Protein AF-M0I8S8-F1 (afdb_monomer_lite)

pLDDT: mean 74.5, std 13.33, range [41.28, 88.5]

Secondary structure (DSSP, 8-state):
--TT--TT-EEEEEEEESTT-HHHHHHHHHHTT-EEEEEETTTEEEEEEETTTHHHHT--TTEEEEEEHHHHGGG-

Foldseek 3Di:
DPPPPPLQAKFKKKWAWPDPCLVVLCVQCVVVVWAFPDDDPRRITITTHRNNCVVVSVDDPTTPDMDGVVVVVVVD

Radius of gyration: 12.28 Å; chains: 1; bounding box: 32×27×29 Å

Sequence (76 aa):
MIEGFDSSKTVDLVFVCEDNRAEDVSRAIEELGDEVSSELPGDVVVATVTVENLPALVRPDYILSVSPDREARALA

Organism: NCBI:txid662480

Structure (mmCIF, N/CA/C/O backbone):
data_AF-M0I8S8-F1
#
_entry.id   AF-M0I8S8-F1
#
loop_
_atom_site.group_PDB
_atom_site.id
_atom_site.type_symbol
_atom_site.label_atom_id
_atom_site.label_alt_id
_atom_site.label_comp_id
_atom_site.label_asym_id
_atom_site.label_entity_id
_atom_site.label_seq_id
_atom_site.pdbx_PDB_ins_code
_atom_site.Cartn_x
_atom_site.Cartn_y
_atom_site.Cartn_z
_atom_site.occupancy
_atom_site.B_iso_or_equiv
_atom_site.auth_seq_id
_atom_site.auth_comp_id
_atom_site.auth_asym_id
_atom_site.auth_atom_id
_atom_site.pdbx_PDB_model_num
ATOM 1 N N . MET A 1 1 ? -23.414 7.708 10.250 1.00 41.41 1 MET A N 1
ATOM 2 C CA . MET A 1 1 ? -22.224 7.335 11.038 1.00 41.41 1 MET A CA 1
ATOM 3 C C . MET A 1 1 ? -21.976 5.873 10.767 1.00 41.41 1 MET A C 1
ATOM 5 O O . MET A 1 1 ? -22.884 5.088 10.994 1.00 41.41 1 MET A O 1
ATOM 9 N N . ILE A 1 2 ? -20.838 5.522 10.174 1.00 46.88 2 ILE A N 1
ATOM 10 C CA . ILE A 1 2 ? -20.472 4.117 9.986 1.00 46.88 2 ILE A CA 1
ATOM 11 C C . ILE A 1 2 ? -19.787 3.712 11.295 1.00 46.88 2 ILE A C 1
ATOM 13 O O . ILE A 1 2 ? -18.598 3.955 11.480 1.00 46.88 2 ILE A O 1
ATOM 17 N N . GLU A 1 3 ? -20.574 3.234 12.258 1.00 44.84 3 GLU A N 1
ATOM 18 C CA .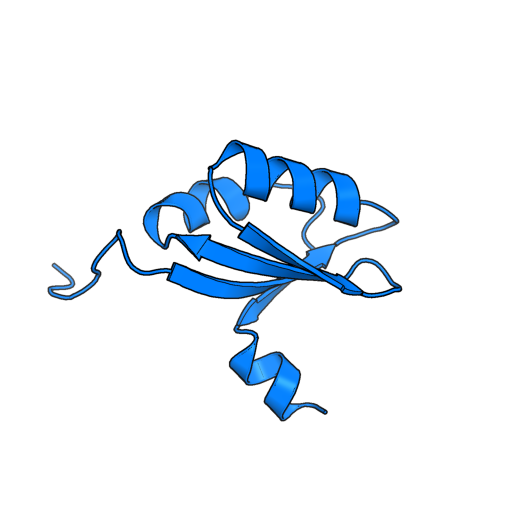 GLU A 1 3 ? -20.059 2.634 13.491 1.00 44.84 3 GLU A CA 1
ATOM 19 C C . GLU A 1 3 ? -19.313 1.349 13.102 1.00 44.84 3 GLU A C 1
ATOM 21 O O . GLU A 1 3 ? -19.929 0.400 12.622 1.00 44.84 3 GLU A O 1
ATOM 26 N N . GLY A 1 4 ? -17.982 1.341 13.230 1.00 50.41 4 GLY A N 1
ATOM 27 C CA . GLY A 1 4 ? -17.165 0.141 13.000 1.00 50.41 4 GLY A CA 1
ATOM 28 C C . GLY A 1 4 ? -15.946 0.297 12.088 1.00 50.41 4 GLY A C 1
ATOM 29 O O . GLY A 1 4 ? -15.245 -0.690 11.864 1.00 50.41 4 GLY A O 1
ATOM 30 N N . PHE A 1 5 ? -15.653 1.497 11.575 1.00 54.22 5 PHE A N 1
ATOM 31 C CA . PHE A 1 5 ? -14.346 1.766 10.969 1.00 54.22 5 PHE A CA 1
ATOM 32 C C . PHE A 1 5 ? -13.334 2.057 12.086 1.00 54.22 5 PHE A C 1
ATOM 34 O O . PHE A 1 5 ? -13.126 3.205 12.470 1.00 54.22 5 PHE A O 1
ATOM 41 N N . ASP A 1 6 ? -12.749 0.999 12.652 1.00 61.16 6 ASP A N 1
ATOM 42 C CA . ASP A 1 6 ? -11.500 1.116 13.410 1.00 61.16 6 ASP A CA 1
ATOM 43 C C . ASP A 1 6 ? -10.437 1.637 12.444 1.00 61.16 6 ASP A C 1
ATOM 45 O O . ASP A 1 6 ? -9.889 0.887 11.637 1.00 61.16 6 ASP A O 1
ATOM 49 N N . SER A 1 7 ? -10.182 2.940 12.496 1.00 63.41 7 SER A N 1
ATOM 50 C CA . SER A 1 7 ? -9.201 3.618 11.650 1.00 63.41 7 SER A CA 1
ATOM 51 C C . SER A 1 7 ? -7.776 3.104 11.877 1.00 63.41 7 SER A C 1
ATOM 53 O O . SER A 1 7 ? -6.960 3.194 10.971 1.00 63.41 7 SER A O 1
ATOM 55 N N . SER A 1 8 ? -7.526 2.474 13.031 1.00 71.69 8 SER A N 1
ATOM 56 C CA . SER A 1 8 ? -6.269 1.809 13.392 1.00 71.69 8 SER A CA 1
ATOM 57 C C . SER A 1 8 ? -6.130 0.378 12.855 1.00 71.69 8 SER A C 1
ATOM 59 O O . SER A 1 8 ? -5.164 -0.306 13.187 1.00 71.69 8 SER A O 1
ATOM 61 N N . LYS A 1 9 ? -7.098 -0.131 12.080 1.00 82.25 9 LYS A N 1
ATOM 62 C CA . LYS A 1 9 ? -6.934 -1.422 11.401 1.00 82.25 9 LYS A CA 1
ATOM 63 C C . LYS A 1 9 ? -5.983 -1.275 10.228 1.00 82.25 9 LYS A C 1
ATOM 65 O O . LYS A 1 9 ? -6.062 -0.308 9.477 1.00 82.25 9 LYS A O 1
ATOM 70 N N . THR A 1 10 ? -5.149 -2.285 10.044 1.00 84.38 10 THR A N 1
ATOM 71 C CA . THR A 1 10 ? -4.344 -2.460 8.843 1.00 84.38 10 THR A CA 1
ATOM 72 C C . THR A 1 10 ? -5.052 -3.381 7.854 1.00 84.38 10 THR A C 1
ATOM 74 O O . THR A 1 10 ? -5.827 -4.262 8.241 1.00 84.38 10 THR A O 1
ATOM 77 N N . VAL A 1 11 ? -4.821 -3.147 6.567 1.00 84.56 11 VAL A N 1
ATOM 78 C CA . VAL A 1 11 ? -5.332 -3.950 5.456 1.00 84.56 11 VAL A CA 1
ATOM 79 C C . VAL A 1 11 ? -4.209 -4.236 4.469 1.00 84.56 11 VAL A C 1
ATOM 81 O O . VAL A 1 11 ? -3.451 -3.340 4.109 1.00 84.56 11 VAL A O 1
ATOM 84 N N . ASP A 1 12 ? -4.119 -5.481 4.016 1.00 86.06 12 ASP A N 1
ATOM 85 C CA . ASP A 1 12 ? -3.199 -5.874 2.953 1.00 86.06 12 ASP A CA 1
ATOM 86 C C . ASP A 1 12 ? -3.747 -5.422 1.596 1.00 86.06 12 ASP A C 1
ATOM 88 O O . ASP A 1 12 ? -4.817 -5.862 1.148 1.00 86.06 12 ASP A O 1
ATOM 92 N N . LEU A 1 13 ? -3.010 -4.536 0.937 1.00 85.06 13 LEU A N 1
ATOM 93 C CA . LEU A 1 13 ? -3.345 -3.974 -0.360 1.00 85.06 13 LEU A CA 1
ATOM 94 C C . LEU A 1 13 ? -2.253 -4.256 -1.380 1.00 85.06 13 LEU A C 1
ATOM 96 O O . LEU A 1 13 ? -1.063 -4.317 -1.077 1.00 85.06 13 LEU A O 1
ATOM 100 N N . VAL A 1 14 ? -2.700 -4.383 -2.619 1.00 85.56 14 VAL A N 1
ATOM 101 C CA . VAL A 1 14 ? -1.876 -4.527 -3.806 1.00 85.56 14 VAL A CA 1
ATOM 102 C C . VAL A 1 14 ? -2.053 -3.272 -4.638 1.00 85.56 14 VAL A C 1
ATOM 104 O O . VAL A 1 14 ? -3.156 -2.959 -5.094 1.00 85.56 14 VAL A O 1
ATOM 107 N N . PHE A 1 15 ? -0.952 -2.561 -4.820 1.00 84.81 15 PHE A N 1
ATOM 108 C CA . PHE A 1 15 ? -0.839 -1.358 -5.618 1.00 84.81 15 PHE A CA 1
ATOM 109 C C . PHE A 1 15 ? -0.214 -1.722 -6.957 1.00 84.81 15 PHE A C 1
ATOM 111 O O . PHE A 1 15 ? 0.911 -2.211 -7.016 1.00 84.81 15 PHE A O 1
ATOM 118 N N . VAL A 1 16 ? -0.950 -1.484 -8.035 1.00 85.06 16 VAL A N 1
ATOM 119 C CA . VAL A 1 16 ? -0.428 -1.568 -9.398 1.00 85.06 16 VAL A CA 1
ATOM 120 C C . VAL A 1 16 ? -0.017 -0.163 -9.804 1.00 85.06 16 VAL A C 1
ATOM 122 O O . VAL A 1 16 ? -0.856 0.738 -9.853 1.00 85.06 16 VAL A O 1
ATOM 125 N N . CYS A 1 17 ? 1.267 0.022 -10.065 1.00 83.50 17 CYS A N 1
ATOM 126 C CA . CYS A 1 17 ? 1.879 1.296 -10.405 1.00 83.50 17 CYS A CA 1
ATOM 127 C C . CYS A 1 17 ? 2.123 1.380 -11.919 1.00 83.50 17 CYS A C 1
ATOM 129 O O . CYS A 1 17 ? 2.158 0.366 -12.615 1.00 83.50 17 CYS A O 1
ATOM 131 N N . GLU A 1 18 ? 2.270 2.594 -12.440 1.00 77.75 18 GLU A N 1
ATOM 132 C CA . GLU A 1 18 ? 2.689 2.829 -13.826 1.00 77.75 18 GLU A CA 1
ATOM 133 C C . GLU A 1 18 ? 4.226 2.926 -13.919 1.00 77.75 18 GLU A C 1
ATOM 135 O O . GLU A 1 18 ? 4.847 3.519 -13.043 1.00 77.75 18 GLU A O 1
ATOM 140 N N . ASP A 1 19 ? 4.832 2.356 -14.967 1.00 71.44 19 ASP A N 1
ATOM 141 C CA . ASP A 1 19 ? 6.229 2.548 -15.408 1.00 71.44 19 ASP A CA 1
ATOM 142 C C . ASP A 1 19 ? 7.297 2.815 -14.310 1.00 71.44 19 ASP A C 1
ATOM 144 O O . ASP A 1 19 ? 7.773 3.938 -14.132 1.00 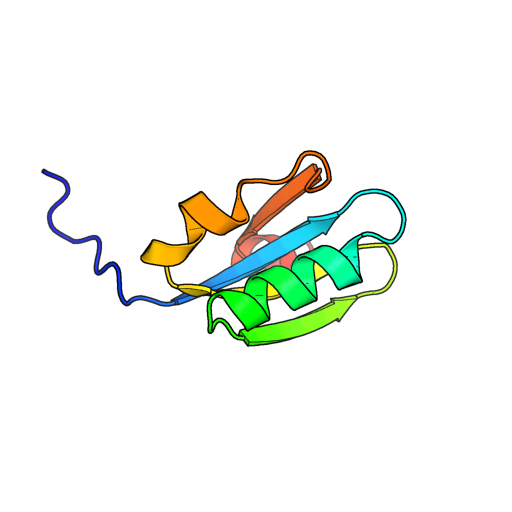71.44 19 ASP A O 1
ATOM 148 N N . ASN A 1 20 ? 7.776 1.763 -13.637 1.00 70.19 20 ASN A N 1
ATOM 149 C CA . ASN A 1 20 ? 8.849 1.786 -12.619 1.00 70.19 20 ASN A CA 1
ATOM 150 C C . ASN A 1 20 ? 8.588 2.700 -11.399 1.00 70.19 20 ASN A C 1
ATOM 152 O O . ASN A 1 20 ? 9.532 3.138 -10.739 1.00 70.19 20 ASN A O 1
ATOM 156 N N . ARG A 1 21 ? 7.323 2.988 -11.067 1.00 77.25 21 ARG A N 1
ATOM 157 C CA . ARG A 1 21 ? 6.932 3.815 -9.904 1.00 77.25 21 ARG A CA 1
ATOM 158 C C . ARG A 1 21 ? 6.662 3.025 -8.627 1.00 77.25 21 ARG A C 1
ATOM 160 O O . ARG A 1 21 ? 6.286 3.629 -7.623 1.00 77.25 21 ARG A O 1
ATOM 167 N N . ALA A 1 22 ? 6.882 1.711 -8.639 1.00 81.50 22 ALA A N 1
ATOM 168 C CA . ALA A 1 22 ? 6.797 0.883 -7.438 1.00 81.50 22 ALA A CA 1
ATOM 169 C C . ALA A 1 22 ? 7.633 1.451 -6.275 1.00 81.50 22 ALA A C 1
ATOM 171 O O . ALA A 1 22 ? 7.117 1.573 -5.172 1.00 81.50 22 ALA A O 1
ATOM 172 N N . GLU A 1 23 ? 8.862 1.914 -6.533 1.00 82.25 23 GLU A N 1
ATOM 173 C CA . GLU A 1 23 ? 9.752 2.467 -5.498 1.00 82.25 23 GLU A CA 1
ATOM 174 C C . GLU A 1 23 ? 9.197 3.757 -4.857 1.00 82.25 23 GLU A C 1
ATOM 176 O O . GLU A 1 23 ? 9.277 3.937 -3.641 1.00 82.25 23 GLU A O 1
ATOM 181 N N . ASP A 1 24 ? 8.579 4.646 -5.648 1.00 83.44 24 ASP A N 1
ATOM 182 C CA . ASP A 1 24 ? 7.933 5.865 -5.135 1.00 83.44 24 ASP A CA 1
ATOM 183 C C . ASP A 1 24 ? 6.734 5.524 -4.231 1.00 83.44 24 ASP A C 1
ATOM 185 O O . ASP A 1 24 ? 6.510 6.187 -3.216 1.00 83.44 24 ASP A O 1
ATOM 189 N N . VAL A 1 25 ? 5.967 4.488 -4.591 1.00 81.81 25 VAL A N 1
ATOM 190 C CA . VAL A 1 25 ? 4.827 4.006 -3.799 1.00 81.81 25 VAL A CA 1
ATOM 191 C C . VAL A 1 25 ? 5.305 3.320 -2.522 1.00 81.81 25 VAL A C 1
ATOM 193 O O . VAL A 1 25 ? 4.812 3.662 -1.449 1.00 81.81 25 VAL A O 1
ATOM 196 N N . SER A 1 26 ? 6.299 2.434 -2.612 1.00 84.81 26 SER A N 1
ATOM 197 C CA . SER A 1 26 ? 6.936 1.793 -1.458 1.00 84.81 26 SER A CA 1
ATOM 198 C C . SER A 1 26 ? 7.426 2.839 -0.455 1.00 84.81 26 SER A C 1
ATOM 200 O O . SER A 1 26 ? 7.063 2.785 0.719 1.00 84.81 26 SER A O 1
ATOM 202 N N . ARG A 1 27 ? 8.140 3.874 -0.923 1.00 85.56 27 ARG A N 1
ATOM 203 C CA . ARG A 1 27 ? 8.627 4.947 -0.048 1.00 85.56 27 ARG A CA 1
ATOM 204 C C . ARG A 1 27 ? 7.488 5.742 0.589 1.00 85.56 27 ARG A C 1
ATOM 206 O O . ARG A 1 27 ? 7.562 6.056 1.771 1.00 85.56 27 ARG A O 1
ATOM 213 N N . ALA A 1 28 ? 6.428 6.053 -0.158 1.00 84.25 28 ALA A N 1
ATOM 214 C CA . ALA A 1 28 ? 5.272 6.768 0.386 1.00 84.25 28 ALA A CA 1
ATOM 215 C C . ALA A 1 28 ? 4.561 5.973 1.497 1.00 84.25 28 ALA A C 1
ATOM 217 O O . ALA A 1 28 ? 4.124 6.561 2.484 1.00 84.25 28 ALA A O 1
ATOM 218 N N . ILE A 1 29 ? 4.471 4.649 1.351 1.00 86.31 29 ILE A N 1
ATOM 219 C CA . ILE A 1 29 ? 3.916 3.738 2.363 1.00 86.31 29 ILE A CA 1
ATOM 220 C C . ILE A 1 29 ? 4.781 3.772 3.629 1.00 86.31 29 ILE A C 1
ATOM 222 O O . ILE A 1 29 ? 4.262 3.994 4.722 1.00 86.31 29 ILE A O 1
ATOM 226 N N . GLU A 1 30 ? 6.101 3.652 3.484 1.00 86.12 30 GLU A N 1
ATOM 227 C CA . GLU A 1 30 ? 7.030 3.731 4.617 1.00 86.12 30 GLU A CA 1
ATOM 228 C C . GLU A 1 30 ? 7.000 5.108 5.309 1.00 86.12 30 GLU A C 1
ATOM 230 O O . GLU A 1 30 ? 7.032 5.187 6.538 1.00 86.12 30 GLU A O 1
ATOM 235 N N . GLU A 1 31 ? 6.890 6.206 4.550 1.00 86.75 31 GLU A N 1
ATOM 236 C CA . GLU A 1 31 ? 6.788 7.573 5.092 1.00 86.75 31 GLU A CA 1
ATOM 237 C C . GLU A 1 31 ? 5.507 7.791 5.914 1.00 86.75 31 GLU A C 1
ATOM 239 O O . GLU A 1 31 ? 5.497 8.601 6.845 1.00 86.75 31 GLU A O 1
ATOM 244 N N . LEU A 1 32 ? 4.439 7.050 5.610 1.00 84.62 32 LEU A N 1
ATOM 245 C CA . LEU A 1 32 ? 3.186 7.050 6.372 1.00 84.62 32 LEU A CA 1
ATOM 246 C C . LEU A 1 32 ? 3.232 6.136 7.607 1.00 84.62 32 LEU A C 1
ATOM 248 O O . LEU A 1 32 ? 2.295 6.141 8.409 1.00 84.62 32 LEU A O 1
ATOM 252 N N . GLY A 1 33 ? 4.332 5.401 7.796 1.00 84.50 33 GLY A N 1
ATOM 253 C CA . GLY A 1 33 ? 4.516 4.450 8.891 1.00 84.50 33 GLY A CA 1
ATOM 254 C C . GLY A 1 33 ? 3.861 3.090 8.647 1.00 84.50 33 GLY A C 1
ATOM 255 O O . GLY A 1 33 ? 3.670 2.339 9.603 1.00 84.50 33 GLY A O 1
ATOM 256 N N . ASP A 1 34 ? 3.512 2.788 7.397 1.00 88.50 34 ASP A N 1
ATOM 257 C CA . ASP A 1 34 ? 2.968 1.503 6.967 1.00 88.50 34 ASP A CA 1
ATOM 258 C C . ASP A 1 34 ? 4.081 0.554 6.484 1.00 88.50 34 ASP A C 1
ATOM 260 O O . ASP A 1 34 ? 5.238 0.948 6.328 1.00 88.50 34 ASP A O 1
ATOM 264 N N . GLU A 1 35 ? 3.751 -0.724 6.278 1.00 86.88 35 GLU A N 1
ATOM 265 C CA . GLU A 1 35 ? 4.741 -1.769 5.989 1.00 86.88 35 GLU A CA 1
ATOM 266 C C . GLU A 1 35 ? 4.622 -2.283 4.552 1.00 86.88 35 GLU A C 1
ATOM 268 O O . GLU A 1 35 ? 3.574 -2.780 4.138 1.00 86.88 35 GLU A O 1
ATOM 273 N N . VAL A 1 36 ? 5.718 -2.234 3.793 1.00 86.50 36 VAL A N 1
ATOM 274 C CA . VAL A 1 36 ? 5.808 -2.876 2.475 1.00 86.50 36 VAL A CA 1
ATOM 275 C C . VAL A 1 36 ? 6.197 -4.342 2.664 1.00 86.50 36 VAL A C 1
ATOM 277 O O . VAL A 1 36 ? 7.287 -4.657 3.135 1.00 86.50 36 VAL A O 1
ATOM 280 N N . SER A 1 37 ? 5.301 -5.257 2.293 1.00 83.75 37 SER A N 1
ATOM 281 C CA . SER A 1 37 ? 5.519 -6.704 2.418 1.00 83.75 37 SER A CA 1
ATOM 282 C C . SER A 1 37 ? 6.310 -7.284 1.247 1.00 83.75 37 SER A C 1
ATOM 284 O O . SER A 1 37 ? 7.112 -8.205 1.421 1.00 83.75 37 SER A O 1
ATOM 286 N N . SER A 1 38 ? 6.052 -6.810 0.026 1.00 80.44 38 SER A N 1
ATOM 287 C CA . SER A 1 38 ? 6.725 -7.330 -1.163 1.00 80.44 38 SER A CA 1
ATOM 288 C C . SER A 1 38 ? 6.630 -6.398 -2.357 1.00 80.44 38 SER A C 1
ATOM 290 O O . SER A 1 38 ? 5.589 -5.801 -2.612 1.00 80.44 38 SER A O 1
ATOM 292 N N . GLU A 1 39 ? 7.695 -6.376 -3.148 1.00 76.19 39 GLU A N 1
ATOM 293 C CA . GLU A 1 39 ? 7.749 -5.704 -4.442 1.00 76.19 39 GLU A CA 1
ATOM 294 C C . GLU A 1 39 ? 7.847 -6.781 -5.524 1.00 76.19 39 GLU A C 1
ATOM 296 O O . GLU A 1 39 ? 8.817 -7.540 -5.604 1.00 76.19 39 GLU A O 1
ATOM 301 N N . LEU A 1 40 ? 6.786 -6.912 -6.315 1.00 77.50 40 LEU A N 1
ATOM 302 C CA . LEU A 1 40 ? 6.684 -7.889 -7.388 1.00 77.50 40 LEU A CA 1
ATOM 303 C C . LEU A 1 40 ? 7.198 -7.284 -8.707 1.00 77.50 40 LEU A C 1
ATOM 305 O O . LEU A 1 40 ? 7.039 -6.086 -8.957 1.00 77.50 40 LEU A O 1
ATOM 309 N N . PRO A 1 41 ? 7.795 -8.104 -9.591 1.00 68.62 41 PRO A N 1
ATOM 310 C CA . PRO A 1 41 ? 8.257 -7.636 -10.891 1.00 68.62 41 PRO A CA 1
ATOM 311 C C . PRO A 1 41 ? 7.077 -7.158 -11.748 1.00 68.62 41 PRO A C 1
ATOM 313 O O . PRO A 1 41 ? 6.081 -7.868 -11.885 1.00 68.62 41 PRO A O 1
ATOM 316 N N . GLY A 1 42 ? 7.225 -5.985 -12.368 1.00 66.06 42 GLY A N 1
ATOM 317 C CA . GLY A 1 42 ? 6.187 -5.378 -13.210 1.00 66.06 42 GLY A CA 1
ATOM 318 C C . GLY A 1 42 ? 5.308 -4.359 -12.487 1.00 66.06 42 GLY A C 1
ATOM 319 O O . GLY A 1 42 ? 4.111 -4.321 -12.743 1.00 66.06 42 GLY A O 1
ATOM 320 N N . ASP A 1 43 ? 5.904 -3.548 -11.608 1.00 78.38 43 ASP A N 1
ATOM 321 C CA . ASP A 1 43 ? 5.251 -2.393 -10.979 1.00 78.38 43 ASP A CA 1
ATOM 322 C C . ASP A 1 43 ? 4.133 -2.721 -9.985 1.00 78.38 43 ASP A C 1
ATOM 324 O O . ASP A 1 43 ? 3.196 -1.949 -9.794 1.00 78.38 43 ASP A O 1
ATOM 328 N N . VAL A 1 44 ? 4.232 -3.864 -9.308 1.00 84.06 44 VAL A N 1
ATOM 329 C CA . VAL A 1 44 ? 3.245 -4.268 -8.305 1.00 84.06 44 VAL A CA 1
ATOM 330 C C . VAL A 1 44 ? 3.862 -4.229 -6.909 1.00 84.06 44 VAL A C 1
ATOM 332 O O . VAL A 1 44 ? 4.859 -4.896 -6.648 1.00 84.06 44 VAL A O 1
ATOM 335 N N . VAL A 1 45 ? 3.243 -3.481 -5.997 1.00 85.56 45 VAL A N 1
ATOM 336 C CA . VAL A 1 45 ? 3.659 -3.351 -4.594 1.00 85.56 45 VAL A CA 1
ATOM 337 C C . VAL A 1 45 ? 2.585 -3.949 -3.697 1.00 85.56 45 VAL A C 1
ATOM 339 O O . VAL A 1 45 ? 1.412 -3.601 -3.803 1.00 85.56 45 VAL A O 1
ATOM 342 N N . VAL A 1 46 ? 2.980 -4.851 -2.806 1.00 86.81 46 VAL A N 1
ATOM 343 C CA . VAL A 1 46 ? 2.117 -5.438 -1.780 1.00 86.81 46 VAL A CA 1
ATOM 344 C C . VAL A 1 46 ? 2.498 -4.831 -0.442 1.00 86.81 46 VAL A C 1
ATOM 346 O O . VAL A 1 46 ? 3.645 -4.956 -0.005 1.00 86.81 46 VAL A O 1
ATOM 349 N N . ALA A 1 47 ? 1.542 -4.188 0.215 1.00 86.38 47 ALA A N 1
ATOM 350 C CA . ALA A 1 47 ? 1.782 -3.498 1.469 1.00 86.38 47 ALA A CA 1
ATOM 351 C C . ALA A 1 47 ? 0.605 -3.587 2.433 1.00 86.38 47 ALA A C 1
ATOM 353 O O . ALA A 1 47 ? -0.563 -3.627 2.043 1.00 86.38 47 ALA A O 1
ATOM 354 N N . THR A 1 48 ? 0.951 -3.564 3.710 1.00 88.06 48 THR A N 1
ATOM 355 C CA . THR A 1 48 ? 0.043 -3.534 4.843 1.00 88.06 48 THR A CA 1
ATOM 356 C C . THR A 1 48 ? -0.171 -2.084 5.233 1.00 88.06 48 THR A C 1
ATOM 358 O O . THR A 1 48 ? 0.726 -1.443 5.775 1.00 88.06 48 THR A O 1
ATOM 361 N N . VAL A 1 49 ? -1.363 -1.569 4.944 1.00 86.12 49 VAL A N 1
ATOM 362 C CA . VAL A 1 49 ? -1.679 -0.147 5.062 1.00 86.12 49 VAL A CA 1
ATOM 363 C C . VAL A 1 49 ? -2.740 0.085 6.119 1.00 86.12 49 VAL A C 1
ATOM 365 O O . VAL A 1 49 ? -3.776 -0.580 6.146 1.00 86.12 49 VAL A O 1
ATOM 368 N N . THR A 1 50 ? -2.512 1.069 6.974 1.00 86.94 50 THR A N 1
ATOM 369 C CA . THR A 1 50 ? -3.462 1.503 7.984 1.00 86.94 50 THR A CA 1
ATOM 370 C C . THR A 1 50 ? -4.604 2.248 7.311 1.00 86.94 50 THR A C 1
ATOM 372 O O . THR A 1 50 ? -4.418 3.113 6.456 1.00 86.94 50 THR A O 1
ATOM 375 N N . VAL A 1 51 ? -5.830 1.915 7.695 1.00 82.38 51 VAL A N 1
ATOM 376 C CA . VAL A 1 51 ? -7.045 2.438 7.070 1.00 82.38 51 VAL A CA 1
ATOM 377 C C . VAL A 1 51 ? -7.117 3.972 7.112 1.00 82.38 51 VAL A C 1
ATOM 379 O O . VAL A 1 51 ? -7.62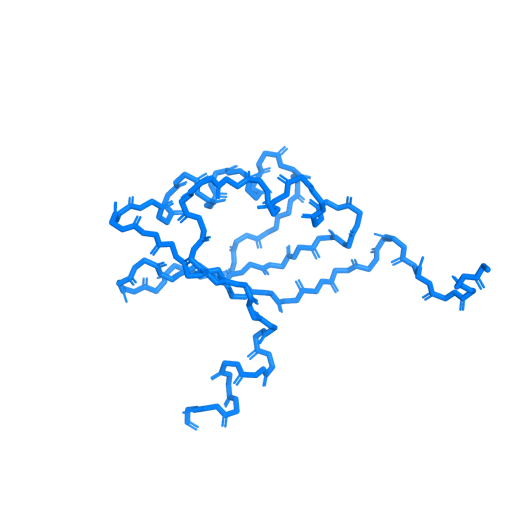6 4.587 6.174 1.00 82.38 51 VAL A O 1
ATOM 382 N N . GLU A 1 52 ? -6.577 4.605 8.156 1.00 84.00 52 GLU A N 1
ATOM 383 C CA . GLU A 1 52 ? -6.464 6.067 8.242 1.00 84.00 52 GLU A CA 1
ATOM 384 C C . GLU A 1 52 ? -5.516 6.695 7.207 1.00 84.00 52 GLU A C 1
ATOM 386 O O . GLU A 1 52 ? -5.742 7.834 6.794 1.00 84.00 52 GLU A O 1
ATOM 391 N N . ASN A 1 53 ? -4.522 5.940 6.728 1.00 82.00 53 ASN A N 1
ATOM 392 C CA . ASN A 1 53 ? -3.512 6.374 5.761 1.00 82.00 53 ASN A CA 1
ATOM 393 C C . ASN A 1 53 ? -3.934 6.147 4.299 1.00 82.00 53 ASN A C 1
ATOM 395 O O . ASN A 1 53 ? -3.385 6.771 3.390 1.00 82.00 53 ASN A O 1
ATOM 399 N N . LEU A 1 54 ? -4.961 5.326 4.047 1.00 76.25 54 LEU A N 1
ATOM 400 C CA . LEU A 1 54 ? -5.522 5.095 2.708 1.00 76.25 54 LEU A CA 1
ATOM 401 C C . LEU A 1 54 ? -5.782 6.372 1.892 1.00 76.25 54 LEU A C 1
ATOM 403 O O . LEU A 1 54 ? -5.331 6.437 0.750 1.00 76.25 54 LEU A O 1
ATOM 407 N N . PRO A 1 55 ? -6.472 7.410 2.405 1.00 76.75 55 PRO A N 1
ATOM 408 C CA . PRO A 1 55 ? -6.712 8.624 1.624 1.00 76.75 55 PRO A CA 1
ATOM 409 C C . PRO A 1 55 ? -5.429 9.387 1.259 1.00 76.75 55 PRO A C 1
ATOM 411 O O . PRO A 1 55 ? -5.451 10.152 0.293 1.00 76.75 55 PRO A O 1
ATOM 414 N N . ALA A 1 56 ? -4.331 9.197 2.001 1.00 75.88 56 ALA A N 1
ATOM 415 C CA . ALA A 1 56 ? -3.024 9.753 1.662 1.00 75.88 56 ALA A CA 1
ATOM 416 C C . ALA A 1 56 ? -2.332 8.935 0.556 1.00 75.88 56 ALA A C 1
ATOM 418 O O . ALA A 1 56 ? -1.747 9.524 -0.348 1.00 75.88 56 ALA A O 1
ATOM 419 N N . LEU A 1 57 ? -2.483 7.605 0.575 1.00 69.50 57 LEU A N 1
ATOM 420 C CA . LEU A 1 57 ? -1.911 6.683 -0.418 1.00 69.50 57 LEU A CA 1
ATOM 421 C C . LEU A 1 57 ? -2.655 6.645 -1.747 1.00 69.50 57 LEU A C 1
ATOM 423 O O . LEU A 1 57 ? -2.047 6.384 -2.772 1.00 69.50 57 LEU A O 1
ATOM 427 N N . VAL A 1 58 ? -3.956 6.940 -1.767 1.00 63.41 58 VAL A N 1
ATOM 428 C CA . VAL A 1 58 ? -4.752 7.015 -3.010 1.00 63.41 58 VAL A CA 1
ATOM 429 C C . VAL A 1 58 ? -4.424 8.285 -3.821 1.00 63.41 58 VAL A C 1
ATOM 431 O O . VAL A 1 58 ? -4.980 8.515 -4.893 1.00 63.41 58 VAL A O 1
ATOM 434 N N . ARG A 1 59 ? -3.491 9.120 -3.347 1.00 63.03 59 ARG A N 1
ATOM 435 C CA . ARG A 1 59 ? -2.866 10.165 -4.159 1.00 63.03 59 ARG A CA 1
ATOM 436 C C . ARG A 1 59 ? -1.488 9.718 -4.578 1.00 63.03 59 ARG A C 1
ATOM 438 O O . ARG A 1 59 ? -0.504 9.984 -3.890 1.00 63.03 59 ARG A O 1
ATOM 445 N N . PRO A 1 60 ? -1.438 9.068 -5.737 1.00 59.69 60 PRO A N 1
ATOM 446 C CA . PRO A 1 60 ? -0.718 9.711 -6.821 1.00 59.69 60 PRO A CA 1
ATOM 447 C C . PRO A 1 60 ? -1.259 9.401 -8.224 1.00 59.69 60 PRO A C 1
ATOM 449 O O . PRO A 1 60 ? -1.777 8.320 -8.484 1.00 59.69 60 PRO A O 1
ATOM 452 N N . ASP A 1 61 ? -1.018 10.315 -9.166 1.00 67.12 61 ASP A N 1
ATOM 453 C CA . ASP A 1 61 ? -1.235 10.147 -10.617 1.00 67.12 61 ASP A CA 1
ATOM 454 C C . ASP A 1 61 ? -0.587 8.876 -11.228 1.00 67.12 61 ASP A C 1
ATOM 456 O O . A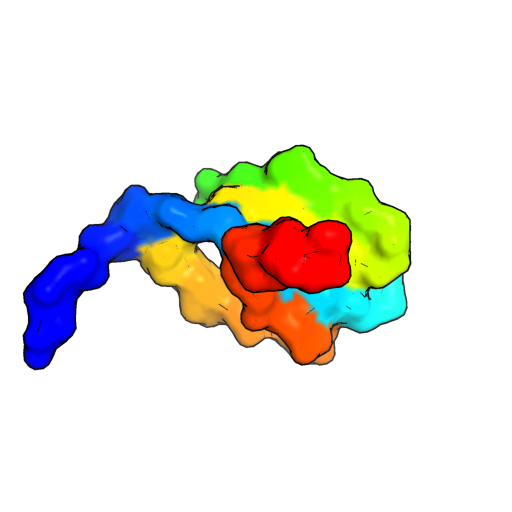SP A 1 61 ? -0.813 8.590 -12.397 1.00 67.12 61 ASP A O 1
ATOM 460 N N . TYR A 1 62 ? 0.206 8.114 -10.463 1.00 68.88 62 TYR A N 1
ATOM 461 C CA . TYR A 1 62 ? 0.946 6.924 -10.894 1.00 68.88 62 TYR A CA 1
ATOM 462 C C . TYR A 1 62 ? 0.439 5.586 -10.313 1.00 68.88 62 TYR A C 1
ATOM 464 O O . TYR A 1 62 ? 1.027 4.549 -10.618 1.00 68.88 62 TYR A O 1
ATOM 472 N N . ILE A 1 63 ? -0.634 5.563 -9.505 1.00 78.88 63 ILE A N 1
ATOM 473 C CA . ILE A 1 63 ? -1.295 4.302 -9.105 1.00 78.88 63 ILE A CA 1
ATOM 474 C C . ILE A 1 63 ? -2.422 3.994 -10.092 1.00 78.88 63 ILE A C 1
ATOM 476 O O . ILE A 1 63 ? -3.438 4.685 -10.138 1.00 78.88 63 ILE A O 1
ATOM 480 N N . LEU A 1 64 ? -2.250 2.920 -10.860 1.00 77.31 64 LEU A N 1
ATOM 481 C CA . LEU A 1 64 ? -3.221 2.437 -11.841 1.00 77.31 64 LEU A CA 1
ATOM 482 C C . LEU A 1 64 ? -4.391 1.713 -11.179 1.00 77.31 64 LEU A C 1
ATOM 484 O O . LEU A 1 64 ? -5.535 1.821 -11.622 1.00 77.31 64 LEU A O 1
ATOM 488 N N . SER A 1 65 ? -4.109 0.935 -10.135 1.00 78.56 65 SER A N 1
ATOM 489 C CA . SER A 1 65 ? -5.131 0.171 -9.431 1.00 78.56 65 SER A CA 1
ATOM 490 C C . SER A 1 65 ? -4.718 -0.138 -8.000 1.00 78.56 65 SER A C 1
ATOM 492 O O . SER A 1 65 ? -3.545 -0.377 -7.722 1.00 78.56 65 SER A O 1
ATOM 494 N N . VAL A 1 66 ? -5.703 -0.171 -7.104 1.00 81.06 66 VAL A N 1
ATOM 495 C CA . VAL A 1 66 ? -5.549 -0.648 -5.729 1.00 81.06 66 VAL A CA 1
ATOM 496 C C . VAL A 1 66 ? -6.578 -1.740 -5.510 1.00 81.06 66 VAL A C 1
ATOM 498 O O . VAL A 1 66 ? -7.773 -1.508 -5.687 1.00 81.06 66 VAL A O 1
ATOM 501 N N . SER A 1 67 ? -6.119 -2.932 -5.148 1.00 80.75 67 SER A N 1
ATOM 502 C CA . SER A 1 67 ?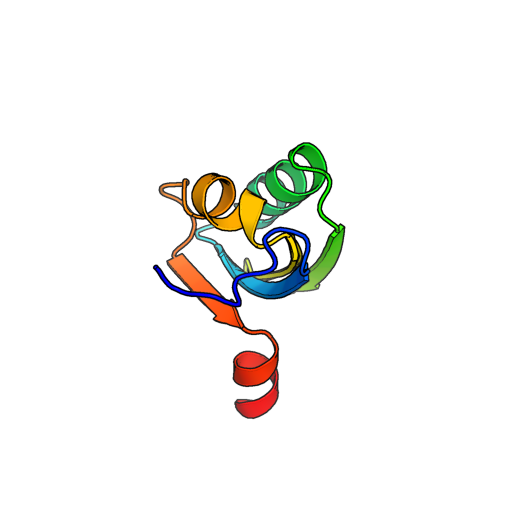 -6.979 -4.079 -4.847 1.00 80.75 67 SER A CA 1
ATOM 503 C C . SER A 1 67 ? -6.559 -4.707 -3.521 1.00 80.75 67 SER A C 1
ATOM 505 O O . SER A 1 67 ? -5.377 -4.680 -3.193 1.00 80.75 67 SER A O 1
ATOM 507 N N . PRO A 1 68 ? -7.476 -5.285 -2.735 1.00 79.12 68 PRO A N 1
ATOM 508 C CA . PRO A 1 68 ? -7.083 -6.052 -1.560 1.00 79.12 68 PRO A CA 1
ATOM 509 C C . PRO A 1 68 ? -6.269 -7.288 -1.972 1.00 79.12 68 PRO A C 1
ATOM 511 O O . PRO A 1 68 ? -6.631 -7.976 -2.930 1.00 79.12 68 PRO A O 1
ATOM 514 N N . ASP A 1 69 ? -5.212 -7.623 -1.220 1.00 70.88 69 ASP A N 1
ATOM 515 C CA . ASP A 1 69 ? -4.383 -8.828 -1.460 1.00 70.88 69 ASP A CA 1
ATOM 516 C C . ASP A 1 69 ? -5.239 -10.095 -1.558 1.00 70.88 69 ASP A C 1
ATOM 518 O O . ASP A 1 69 ? -5.001 -10.986 -2.374 1.00 70.88 69 ASP A O 1
ATOM 522 N N . ARG A 1 70 ? -6.330 -10.125 -0.791 1.00 59.69 70 ARG A N 1
ATOM 523 C CA . ARG A 1 70 ? -7.293 -11.223 -0.795 1.00 59.69 70 ARG A CA 1
ATOM 524 C C . ARG A 1 70 ? -7.934 -11.471 -2.165 1.00 59.69 70 ARG A C 1
ATOM 526 O O . ARG A 1 70 ? -8.263 -12.617 -2.457 1.00 59.69 70 ARG A O 1
ATOM 533 N N . GLU A 1 71 ? -8.117 -10.436 -2.986 1.00 52.66 71 GLU A N 1
ATOM 534 C CA . GLU A 1 71 ? -8.588 -10.571 -4.371 1.00 52.66 71 GLU A CA 1
ATOM 535 C C . GLU A 1 71 ? -7.443 -10.940 -5.325 1.00 52.66 71 GLU A C 1
ATOM 537 O O . GLU A 1 71 ? -7.639 -11.787 -6.195 1.00 52.66 71 GLU A O 1
ATOM 542 N N . ALA A 1 72 ? -6.232 -10.411 -5.117 1.00 52.25 72 ALA A N 1
ATOM 543 C CA . ALA A 1 72 ? -5.053 -10.777 -5.909 1.00 52.25 72 ALA A CA 1
ATOM 544 C C . ALA A 1 72 ? -4.688 -12.268 -5.762 1.00 52.25 72 ALA A C 1
ATOM 546 O O . ALA A 1 72 ? -4.425 -12.945 -6.754 1.00 52.25 72 ALA A O 1
ATOM 547 N N . ARG A 1 73 ? -4.769 -12.823 -4.544 1.00 48.44 73 ARG A N 1
ATOM 548 C CA . ARG A 1 73 ? -4.612 -14.266 -4.280 1.00 48.44 73 ARG A CA 1
ATOM 549 C C . ARG A 1 73 ? -5.753 -15.126 -4.815 1.00 48.44 73 ARG A C 1
ATOM 551 O O . ARG A 1 73 ? -5.551 -16.316 -5.021 1.00 48.44 73 ARG A O 1
ATOM 558 N N . ALA A 1 74 ? -6.946 -14.565 -5.007 1.00 45.81 74 ALA A N 1
ATOM 559 C CA . ALA A 1 74 ? -8.079 -15.299 -5.572 1.00 45.81 74 ALA A CA 1
ATOM 560 C C . ALA A 1 74 ? -7.994 -15.437 -7.104 1.00 45.81 74 ALA A C 1
ATOM 562 O O . ALA A 1 74 ? -8.721 -16.244 -7.682 1.00 45.81 74 ALA A O 1
ATOM 563 N N . LEU A 1 75 ? -7.122 -14.656 -7.747 1.00 45.81 75 LEU A N 1
ATOM 564 C CA . LEU A 1 75 ? -6.860 -14.681 -9.188 1.00 45.81 75 LEU A CA 1
ATOM 565 C C . LEU A 1 75 ? -5.658 -15.567 -9.578 1.00 45.81 75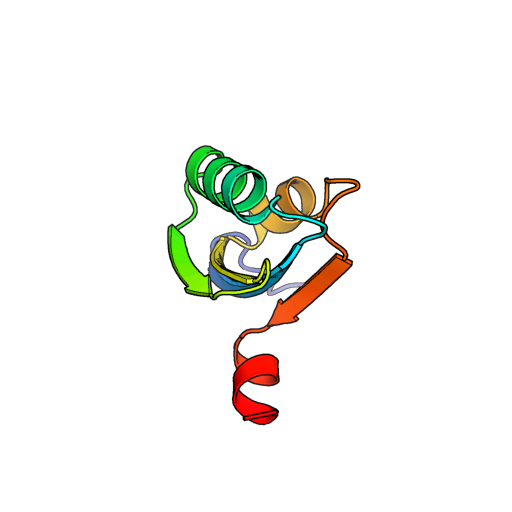 LEU A C 1
ATOM 567 O O . LEU A 1 75 ? -5.407 -15.720 -10.774 1.00 45.81 75 LEU A O 1
ATOM 571 N N . ALA A 1 76 ? -4.932 -16.127 -8.599 1.00 41.28 76 ALA A N 1
ATOM 572 C CA . ALA A 1 76 ? -3.748 -16.975 -8.785 1.00 41.28 76 ALA A CA 1
ATOM 573 C C . ALA A 1 76 ? -4.066 -18.481 -8.790 1.00 41.28 76 ALA A C 1
ATOM 575 O O . ALA A 1 76 ? -4.960 -18.913 -8.025 1.00 41.28 76 ALA A O 1
#